Protein AF-A0A2U3L518-F1 (afdb_monomer)

Nearest PDB structures (foldseek):
  6bhx-assembly1_D  TM=8.976E-01  e=4.683E-03  Bacillus subtilis subsp. subtilis str. 168
  7d8j-assembly1_A-2  TM=8.852E-01  e=3.419E-03  Staphylococcus aureus subsp. aureus ED98
  6bhx-assembly1_C  TM=8.987E-01  e=5.657E-03  Bacillus subtilis subsp. subtilis str. 168
  7f5y-assembly1_B-2  TM=7.113E-01  e=2.259E-02  Mycobacterium tub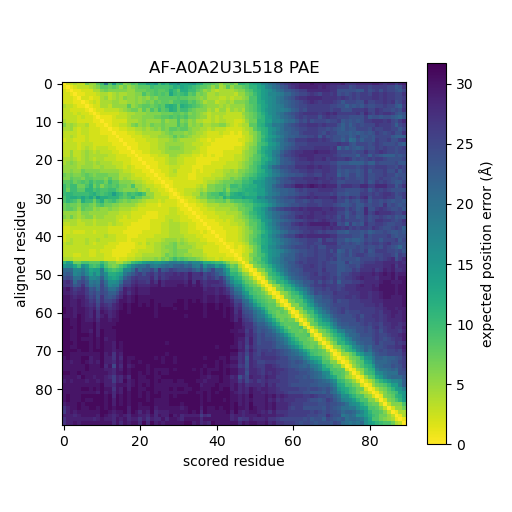erculosis H37Rv

InterPro domains:
  IPR000424 Primosome PriB/single-strand DNA-binding [PF00436] (2-47)
  IPR000424 Primosome PriB/single-strand DNA-binding [PS50935] (1-48)
  IPR000424 Primosome PriB/single-strand DNA-binding [cd04496] (2-47)
  IPR011344 Single-stranded DNA-binding protein [TIGR00621] (1-64)
  IPR012340 Nucleic acid-binding, OB-fold [G3DSA:2.40.50.140] (1-53)
  IPR012340 Nucleic acid-binding, OB-fold [SSF50249] (1-90)

Organism: NCBI:txid2043169

Secondary structure (DSSP, 8-state):
-HHHHHHH--TT--EEEEEEEEEEEEE-TTS-EEEEEEEEEEEEEE-------------------------------SS----S-S----

Sequence (90 aa):
MAEVCGNNLTKGRRVLVEGRLQIRDYQDKDGQKRRAAEVIAQNIEFLDTKQSVGSGSTTSSTTSSASPAKSGYYVSSFGTEVFPEEEIPF

Solvent-accessible surface area (backbone atoms only — not comparable to full-atom values): 6554 Å² total; per-residue (Å²): 110,71,66,61,45,66,76,67,63,52,95,88,65,53,62,50,76,43,64,46,82,45,77,47,77,46,67,49,98,86,68,47,82,42,77,47,82,43,69,54,71,76,46,76,46,78,61,67,69,78,73,73,79,74,76,81,82,82,77,88,84,87,81,89,85,90,80,94,76,91,77,74,86,70,87,77,72,88,64,82,84,78,73,94,75,78,81,80,84,132

Structure (mmCIF, N/CA/C/O backbone):
data_AF-A0A2U3L518-F1
#
_entry.id   AF-A0A2U3L518-F1
#
loop_
_atom_site.group_PDB
_atom_site.id
_atom_site.type_symbol
_atom_site.label_atom_id
_atom_site.label_alt_id
_atom_site.label_comp_id
_atom_site.label_asym_id
_atom_site.label_entity_id
_atom_site.label_seq_id
_atom_site.pdbx_PDB_ins_code
_atom_site.Cartn_x
_atom_site.Cartn_y
_atom_site.Cartn_z
_atom_site.occupancy
_atom_site.B_iso_or_equiv
_atom_site.auth_seq_id
_atom_site.auth_comp_id
_atom_site.auth_asym_id
_atom_site.auth_atom_id
_atom_site.pdbx_PDB_model_num
ATOM 1 N N . MET A 1 1 ? 12.079 1.709 2.109 1.00 74.50 1 MET A N 1
ATOM 2 C CA . MET A 1 1 ? 11.027 1.656 1.066 1.00 74.50 1 MET A CA 1
ATOM 3 C C . MET A 1 1 ? 10.345 2.997 0.815 1.00 74.50 1 MET A C 1
ATOM 5 O O . MET A 1 1 ? 10.134 3.314 -0.345 1.00 74.50 1 MET A O 1
ATOM 9 N N . ALA A 1 2 ? 10.058 3.817 1.836 1.00 82.56 2 ALA A N 1
ATOM 10 C CA . ALA A 1 2 ? 9.386 5.112 1.640 1.00 82.56 2 ALA A CA 1
ATOM 11 C C . ALA A 1 2 ? 10.087 6.053 0.630 1.00 82.56 2 ALA A C 1
ATOM 13 O O . ALA A 1 2 ? 9.425 6.618 -0.235 1.00 82.56 2 ALA A O 1
ATOM 14 N N . GLU A 1 3 ? 11.416 6.167 0.680 1.00 86.38 3 GLU A N 1
ATOM 15 C CA . GLU A 1 3 ? 12.191 7.025 -0.237 1.00 86.38 3 GLU A CA 1
ATOM 16 C C . GLU A 1 3 ? 12.163 6.532 -1.691 1.00 86.38 3 GLU A C 1
ATOM 18 O O . GLU A 1 3 ? 11.987 7.318 -2.619 1.00 86.38 3 GLU A O 1
ATOM 23 N N . VAL A 1 4 ? 12.272 5.215 -1.900 1.00 83.81 4 VAL A N 1
ATOM 24 C CA . VAL A 1 4 ? 12.202 4.596 -3.236 1.00 83.81 4 VAL A CA 1
ATOM 25 C C . VAL A 1 4 ? 10.841 4.871 -3.872 1.00 83.81 4 VAL A C 1
ATOM 27 O O . VAL A 1 4 ? 10.777 5.229 -5.047 1.00 83.81 4 VAL A O 1
ATOM 30 N N . CYS A 1 5 ? 9.769 4.773 -3.084 1.00 83.31 5 CYS A N 1
ATOM 31 C CA . CYS A 1 5 ? 8.421 5.128 -3.508 1.00 83.31 5 CYS A CA 1
ATOM 32 C C . CYS A 1 5 ? 8.303 6.611 -3.862 1.00 83.31 5 CYS A C 1
ATOM 34 O O . CYS A 1 5 ? 7.786 6.928 -4.925 1.00 83.31 5 CYS A O 1
ATOM 36 N N . GLY A 1 6 ? 8.806 7.512 -3.013 1.00 87.12 6 GLY A N 1
ATOM 37 C CA . GLY A 1 6 ? 8.736 8.956 -3.257 1.00 87.12 6 GLY A CA 1
ATOM 38 C C . GLY A 1 6 ? 9.460 9.394 -4.533 1.00 87.12 6 GLY A C 1
ATOM 39 O O . GLY A 1 6 ? 8.960 10.247 -5.258 1.00 87.12 6 GLY A O 1
ATOM 40 N N . ASN A 1 7 ? 10.595 8.765 -4.841 1.00 87.38 7 ASN A N 1
ATOM 41 C CA . ASN A 1 7 ? 11.405 9.124 -6.007 1.00 87.38 7 ASN A CA 1
ATOM 42 C C . ASN A 1 7 ? 10.913 8.496 -7.319 1.00 87.38 7 ASN A C 1
ATOM 44 O O . ASN A 1 7 ? 11.223 9.010 -8.391 1.00 87.38 7 ASN A O 1
ATOM 48 N N . ASN A 1 8 ? 10.185 7.375 -7.260 1.00 82.75 8 ASN A N 1
ATOM 49 C CA . ASN A 1 8 ? 9.836 6.597 -8.453 1.00 82.75 8 ASN A CA 1
ATOM 50 C C . ASN A 1 8 ? 8.328 6.507 -8.717 1.00 82.75 8 ASN A C 1
ATOM 52 O O . ASN A 1 8 ? 7.936 6.281 -9.858 1.00 82.75 8 ASN A O 1
ATOM 56 N N . LEU A 1 9 ? 7.451 6.674 -7.730 1.00 88.56 9 LEU A N 1
ATOM 57 C CA . LEU A 1 9 ? 6.012 6.592 -7.974 1.00 88.56 9 LEU A CA 1
ATOM 58 C C . LEU A 1 9 ? 5.465 7.910 -8.515 1.00 88.56 9 LEU A C 1
ATOM 60 O O . LEU A 1 9 ? 5.601 8.970 -7.912 1.00 88.56 9 LEU A O 1
ATOM 64 N N . THR A 1 10 ? 4.759 7.810 -9.634 1.00 90.12 10 THR A N 1
ATOM 65 C CA . THR A 1 10 ? 3.910 8.869 -10.176 1.00 90.12 10 THR A CA 1
ATOM 66 C C .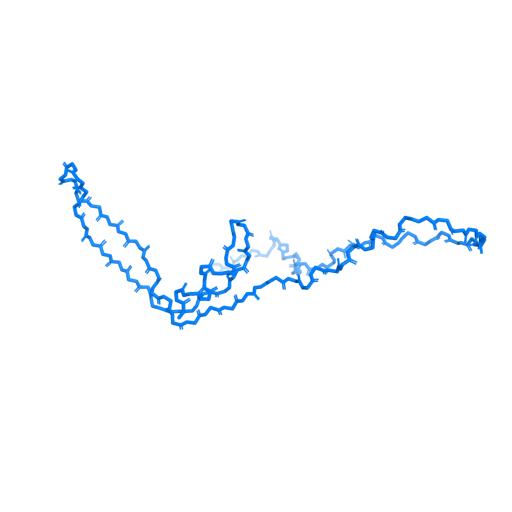 THR A 1 10 ? 2.492 8.334 -10.343 1.00 90.12 10 THR A C 1
ATOM 68 O O . THR A 1 10 ? 2.262 7.122 -10.406 1.00 90.12 10 THR A O 1
ATOM 71 N N . LYS A 1 11 ? 1.500 9.231 -10.388 1.00 91.69 11 LYS A N 1
ATOM 72 C CA . LYS A 1 11 ? 0.102 8.830 -10.584 1.00 91.69 11 LYS A CA 1
ATOM 73 C C . LYS A 1 11 ? -0.035 8.048 -11.895 1.00 91.69 11 LYS A C 1
ATOM 75 O O . LYS A 1 11 ? 0.356 8.537 -12.948 1.00 91.69 11 LYS A O 1
ATOM 80 N N . GLY A 1 12 ? -0.630 6.859 -11.821 1.00 90.50 12 GLY A N 1
ATOM 81 C CA . GLY A 1 12 ? -0.847 5.982 -12.978 1.00 90.50 12 GLY A CA 1
ATOM 82 C C . GLY A 1 12 ? 0.296 5.005 -13.271 1.00 90.50 12 GLY A C 1
ATOM 83 O O . GLY A 1 12 ? 0.123 4.132 -14.121 1.00 90.50 12 GLY A O 1
ATOM 84 N N . ARG A 1 13 ? 1.428 5.094 -12.559 1.00 89.69 13 ARG A N 1
ATOM 85 C CA . ARG A 1 13 ? 2.510 4.106 -12.646 1.00 89.69 13 ARG A CA 1
ATOM 86 C C . ARG A 1 13 ? 2.057 2.771 -12.048 1.00 89.69 13 ARG A C 1
ATOM 88 O O . ARG A 1 13 ? 1.427 2.748 -10.990 1.00 89.69 13 ARG A O 1
ATOM 95 N N . ARG A 1 14 ? 2.362 1.662 -12.727 1.00 92.19 14 ARG A N 1
ATOM 96 C CA . ARG A 1 14 ? 1.963 0.315 -12.292 1.00 92.19 14 ARG A CA 1
ATOM 97 C C . ARG A 1 14 ? 3.038 -0.298 -11.402 1.00 92.19 14 ARG A C 1
ATOM 99 O O . ARG A 1 14 ? 4.212 -0.296 -11.762 1.00 92.19 14 ARG A O 1
ATOM 106 N N . VAL A 1 15 ? 2.623 -0.854 -10.268 1.00 93.69 15 VAL A N 1
ATOM 107 C CA . VAL A 1 15 ? 3.504 -1.536 -9.313 1.00 93.69 15 VAL A CA 1
ATOM 108 C C . VAL A 1 15 ? 2.825 -2.763 -8.718 1.00 93.69 15 VAL A C 1
ATOM 110 O O . VAL A 1 15 ? 1.604 -2.782 -8.561 1.00 93.69 15 VAL A O 1
ATOM 113 N N . LEU A 1 16 ? 3.626 -3.764 -8.371 1.00 94.25 16 LEU A N 1
ATOM 114 C CA . LEU A 1 16 ? 3.253 -4.864 -7.495 1.00 94.25 16 LEU A CA 1
ATOM 115 C C . LEU A 1 16 ? 3.651 -4.487 -6.069 1.00 94.25 16 LEU A C 1
ATOM 117 O O . LEU A 1 16 ? 4.755 -4.001 -5.831 1.00 94.25 16 LEU A O 1
ATOM 121 N N . VAL A 1 17 ? 2.739 -4.701 -5.124 1.00 94.50 17 VAL A N 1
ATOM 122 C CA . VAL A 1 17 ? 2.962 -4.429 -3.702 1.00 94.50 17 VAL A CA 1
ATOM 123 C C . VAL A 1 17 ? 2.720 -5.717 -2.931 1.00 94.50 17 VAL A C 1
ATOM 125 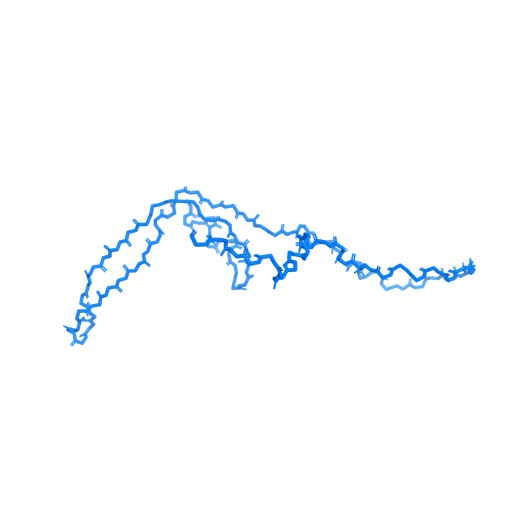O O . VAL A 1 17 ? 1.618 -6.261 -2.964 1.00 94.50 17 VAL A O 1
ATOM 128 N N . GLU A 1 18 ? 3.743 -6.180 -2.224 1.00 96.25 18 GLU A N 1
ATOM 129 C CA . GLU A 1 18 ? 3.680 -7.335 -1.335 1.00 96.25 18 GLU A CA 1
ATOM 130 C C . GLU A 1 18 ? 3.763 -6.858 0.117 1.00 96.25 18 GLU A C 1
ATOM 132 O O . GLU A 1 18 ? 4.563 -5.983 0.469 1.00 96.25 18 GLU A O 1
ATOM 137 N N . GLY A 1 19 ? 2.926 -7.423 0.980 1.00 96.00 19 GLY A N 1
ATOM 138 C CA . GLY A 1 19 ? 2.931 -7.089 2.393 1.00 96.00 19 GLY A CA 1
ATOM 139 C C . GLY A 1 19 ? 1.728 -7.644 3.136 1.00 96.00 19 GLY A C 1
ATOM 140 O O . GLY A 1 19 ? 1.122 -8.637 2.734 1.00 96.00 19 GLY A O 1
ATOM 141 N N . ARG A 1 20 ? 1.363 -6.979 4.233 1.00 96.94 20 ARG A N 1
ATOM 142 C CA . ARG A 1 20 ? 0.287 -7.423 5.125 1.00 96.94 20 ARG A CA 1
ATOM 143 C C . ARG A 1 20 ? -0.938 -6.524 5.016 1.00 96.94 20 ARG A C 1
ATOM 145 O O . ARG A 1 20 ? -0.830 -5.313 5.189 1.00 96.94 20 ARG A O 1
ATOM 152 N N . LEU A 1 21 ? -2.111 -7.131 4.837 1.00 96.75 21 LEU A N 1
ATOM 153 C CA . LEU A 1 21 ? -3.391 -6.437 4.975 1.00 96.75 21 LEU A CA 1
ATOM 154 C C . LEU A 1 21 ? -3.693 -6.158 6.453 1.00 96.75 21 LEU A C 1
ATOM 156 O O . LEU A 1 21 ? -3.642 -7.056 7.298 1.00 96.75 21 LEU A O 1
ATOM 160 N N . GLN A 1 22 ? -4.061 -4.920 6.751 1.00 97.25 22 GLN A N 1
ATOM 161 C CA . GLN A 1 22 ? -4.507 -4.474 8.058 1.00 97.25 22 GLN A CA 1
ATOM 162 C C . GLN A 1 22 ? -5.816 -3.703 7.913 1.00 97.25 22 GLN A C 1
ATOM 164 O O . GLN A 1 22 ? -5.934 -2.788 7.102 1.00 97.25 22 GLN A O 1
ATOM 169 N N . ILE A 1 23 ? -6.800 -4.063 8.736 1.00 97.25 23 ILE A N 1
ATOM 170 C CA . ILE A 1 23 ? -8.040 -3.305 8.868 1.00 97.25 23 ILE A CA 1
ATOM 171 C C . ILE A 1 23 ? -7.992 -2.570 10.201 1.00 97.25 23 ILE A C 1
ATOM 173 O O . ILE A 1 23 ? -7.813 -3.206 11.240 1.00 97.25 23 ILE A O 1
ATOM 177 N N . ARG A 1 24 ? -8.141 -1.246 10.180 1.00 96.25 24 ARG A N 1
ATOM 178 C CA . ARG A 1 24 ? -8.163 -0.426 11.396 1.00 96.25 24 ARG A CA 1
ATOM 179 C C . ARG A 1 24 ? -9.394 0.459 11.444 1.00 96.25 24 ARG A C 1
ATOM 181 O O . ARG A 1 24 ? -9.808 1.012 10.426 1.00 96.25 24 ARG A O 1
ATOM 188 N N . ASP A 1 25 ? -9.928 0.616 12.645 1.00 96.06 25 ASP A N 1
ATOM 189 C CA . ASP A 1 25 ? -10.987 1.573 12.929 1.00 96.06 25 ASP A CA 1
ATOM 190 C C . ASP A 1 25 ? -10.363 2.844 13.523 1.00 96.06 25 ASP A C 1
ATOM 192 O O . ASP A 1 25 ? -9.496 2.774 14.395 1.00 96.06 25 ASP A O 1
ATOM 196 N N . TYR A 1 26 ? -10.772 4.012 13.037 1.00 93.44 26 TYR A N 1
ATOM 197 C CA . TYR A 1 26 ? -10.323 5.314 13.530 1.00 93.44 26 TYR A CA 1
ATOM 198 C C . TYR A 1 26 ? -11.492 6.302 13.569 1.00 93.44 26 TYR A C 1
ATOM 200 O O . TYR A 1 26 ? -12.504 6.097 12.902 1.00 93.44 26 TYR A O 1
ATOM 208 N N . GLN A 1 27 ? -11.377 7.365 14.366 1.00 95.06 27 GLN A N 1
ATOM 209 C CA . GLN A 1 27 ? -12.324 8.483 14.320 1.00 95.06 27 GLN A CA 1
ATOM 210 C C . GLN A 1 27 ? -11.799 9.561 13.377 1.00 95.06 27 GLN A C 1
ATOM 212 O O . GLN A 1 27 ? -10.621 9.923 13.442 1.00 95.06 27 GLN A O 1
ATOM 217 N N . ASP A 1 28 ? -12.661 10.051 12.488 1.00 92.75 28 ASP A N 1
ATOM 218 C CA . ASP A 1 28 ? -12.370 11.259 11.724 1.00 92.75 28 ASP A CA 1
ATOM 219 C C . ASP A 1 28 ? -12.498 12.515 12.606 1.00 92.75 28 ASP A C 1
ATOM 221 O O . ASP A 1 28 ? -12.843 12.447 13.788 1.00 92.75 28 ASP A O 1
ATOM 225 N N . LYS A 1 29 ? -12.151 13.680 12.048 1.00 92.44 29 LYS A N 1
ATOM 226 C CA . LYS A 1 29 ? -12.157 14.953 12.789 1.00 92.44 29 LYS A CA 1
ATOM 227 C C . LYS A 1 29 ? -13.557 15.365 13.259 1.00 92.44 29 LYS A C 1
ATOM 229 O O . LYS A 1 29 ? -13.660 16.153 14.192 1.00 92.44 29 LYS A O 1
ATOM 234 N N . ASP A 1 30 ? -14.594 14.800 12.648 1.00 93.25 30 ASP A N 1
ATOM 235 C CA . ASP A 1 30 ? -15.998 15.055 12.958 1.00 93.25 30 ASP A CA 1
ATOM 236 C C . ASP A 1 30 ? -16.548 14.044 13.989 1.00 93.25 30 ASP A C 1
ATOM 238 O O . ASP A 1 30 ? -17.736 14.055 14.308 1.00 93.25 30 ASP A O 1
ATOM 242 N N . GLY A 1 31 ? -15.687 13.165 14.526 1.00 92.25 31 GLY A N 1
ATOM 243 C CA . GLY A 1 31 ? -16.021 12.168 15.547 1.00 92.25 31 GLY A CA 1
ATOM 244 C C . GLY A 1 31 ? -16.672 10.894 15.001 1.00 92.25 31 GLY A C 1
ATOM 245 O O . GLY A 1 31 ? -17.059 10.017 15.776 1.00 92.25 31 GLY A O 1
ATOM 246 N N . GLN A 1 32 ? -16.787 10.744 13.679 1.00 94.75 32 GLN A N 1
ATOM 247 C CA . GLN A 1 32 ? -17.399 9.563 13.082 1.00 94.75 32 GLN A CA 1
ATOM 248 C C . GLN A 1 32 ? -16.404 8.404 13.032 1.00 94.75 32 GLN A C 1
ATOM 250 O O . GLN A 1 32 ? -15.244 8.559 12.643 1.00 94.75 32 GLN A O 1
ATOM 255 N N . LYS A 1 33 ? -16.868 7.201 13.393 1.00 94.12 33 LYS A N 1
ATOM 256 C CA . LYS A 1 33 ? -16.068 5.974 13.277 1.00 94.12 33 LYS A CA 1
ATOM 257 C C . LYS A 1 33 ? -15.947 5.566 11.810 1.00 94.12 33 LYS A C 1
ATOM 259 O O . LYS A 1 33 ? -16.945 5.355 11.123 1.00 94.12 33 LYS A O 1
ATOM 264 N N . ARG A 1 34 ? -14.713 5.415 11.344 1.00 95.69 34 ARG A N 1
ATOM 265 C CA . ARG A 1 34 ? -14.348 4.988 9.993 1.00 95.69 34 ARG A CA 1
ATOM 266 C C . ARG A 1 34 ? -13.504 3.729 10.064 1.00 95.69 34 ARG A C 1
ATOM 268 O O . ARG A 1 34 ? -12.718 3.557 10.991 1.00 95.69 34 ARG A O 1
ATOM 275 N N . ARG A 1 35 ? -13.638 2.887 9.043 1.00 95.81 35 ARG A N 1
ATOM 276 C CA . ARG A 1 35 ? -12.844 1.674 8.860 1.00 95.81 35 ARG A CA 1
ATOM 277 C C . ARG A 1 35 ? -11.974 1.834 7.623 1.00 95.81 35 ARG A C 1
ATOM 279 O O . ARG A 1 35 ? -12.497 2.132 6.553 1.00 95.81 35 ARG A O 1
ATOM 286 N N . ALA A 1 36 ? -10.669 1.645 7.770 1.00 96.75 36 ALA A N 1
ATOM 287 C CA . ALA A 1 36 ? -9.715 1.666 6.666 1.00 96.75 36 ALA A CA 1
ATOM 288 C C . ALA A 1 36 ? -9.119 0.277 6.452 1.00 96.75 36 ALA A C 1
ATOM 290 O O . ALA A 1 36 ? -8.712 -0.383 7.410 1.00 96.75 36 ALA A O 1
ATOM 291 N N . ALA A 1 37 ? -9.061 -0.134 5.186 1.00 96.38 37 ALA A N 1
ATOM 292 C CA . ALA A 1 37 ? -8.275 -1.269 4.735 1.00 96.38 37 ALA A CA 1
ATOM 293 C C . ALA A 1 37 ? -6.955 -0.753 4.165 1.00 96.38 37 ALA A C 1
ATOM 295 O O . ALA A 1 37 ? -6.950 0.044 3.228 1.00 96.38 37 ALA A O 1
ATOM 296 N N . GLU A 1 38 ? -5.842 -1.189 4.737 1.00 95.56 38 GLU A N 1
ATOM 297 C CA . GLU A 1 38 ? -4.505 -0.723 4.387 1.00 95.56 38 GLU A CA 1
ATOM 298 C C . GLU A 1 38 ? -3.589 -1.922 4.147 1.00 95.56 38 GLU A C 1
ATOM 300 O O . GLU A 1 38 ? -3.692 -2.940 4.829 1.00 95.56 38 GLU A O 1
ATOM 305 N N . VAL A 1 39 ? -2.672 -1.803 3.189 1.00 95.31 39 VAL A N 1
ATOM 306 C CA . VAL A 1 39 ? -1.608 -2.790 2.978 1.00 95.31 39 VAL A CA 1
ATOM 307 C C . VAL A 1 39 ? -0.304 -2.187 3.478 1.00 95.31 39 VAL A C 1
ATOM 309 O O . VAL A 1 39 ? 0.179 -1.194 2.933 1.00 95.31 39 VAL A O 1
ATOM 312 N N . ILE A 1 40 ? 0.275 -2.786 4.515 1.00 94.94 40 ILE A N 1
ATOM 313 C CA . ILE A 1 40 ? 1.610 -2.431 4.992 1.00 94.94 40 ILE A CA 1
ATOM 314 C C . ILE A 1 40 ? 2.620 -3.115 4.076 1.00 94.94 40 ILE A C 1
ATOM 316 O O . ILE A 1 40 ? 2.835 -4.324 4.178 1.00 94.94 40 ILE A O 1
ATOM 320 N N . ALA A 1 41 ? 3.209 -2.335 3.172 1.00 95.19 41 ALA A N 1
ATOM 321 C CA . ALA A 1 41 ? 4.143 -2.827 2.169 1.00 95.19 41 ALA A CA 1
ATOM 322 C C . ALA A 1 41 ? 5.473 -3.272 2.796 1.00 95.19 41 ALA A C 1
ATOM 324 O O . ALA A 1 41 ? 6.123 -2.513 3.518 1.00 95.19 41 ALA A O 1
ATOM 325 N N . GLN A 1 42 ? 5.884 -4.494 2.471 1.00 94.38 42 GLN A N 1
ATOM 326 C CA . GLN A 1 42 ? 7.195 -5.054 2.798 1.00 94.38 42 GLN A CA 1
ATOM 327 C C . GLN A 1 42 ? 8.116 -5.014 1.576 1.00 94.38 42 GLN A C 1
ATOM 329 O O . GLN A 1 42 ? 9.292 -4.677 1.712 1.00 94.38 42 GLN A O 1
ATOM 334 N N . ASN A 1 43 ? 7.565 -5.282 0.388 1.00 92.25 43 ASN A N 1
ATOM 335 C CA . ASN A 1 43 ? 8.282 -5.227 -0.879 1.00 92.25 43 ASN A CA 1
ATOM 336 C C . ASN A 1 43 ? 7.433 -4.570 -1.980 1.00 92.25 43 ASN A C 1
ATOM 338 O O . ASN A 1 43 ? 6.203 -4.651 -1.967 1.00 92.25 43 ASN A O 1
ATOM 342 N N . ILE A 1 44 ? 8.097 -3.885 -2.913 1.00 92.38 44 ILE A N 1
ATOM 343 C CA . ILE A 1 44 ? 7.462 -3.193 -4.039 1.00 92.38 44 ILE A CA 1
ATOM 344 C C . ILE A 1 44 ? 8.290 -3.437 -5.297 1.00 92.38 44 ILE A C 1
ATOM 346 O O . ILE A 1 44 ? 9.495 -3.195 -5.306 1.00 92.38 44 ILE A O 1
ATOM 350 N N . GLU A 1 45 ? 7.621 -3.849 -6.368 1.00 91.56 45 GLU A N 1
ATOM 351 C CA . GLU A 1 45 ? 8.217 -4.056 -7.685 1.00 91.56 45 GLU A CA 1
ATOM 352 C C . GLU A 1 45 ? 7.528 -3.163 -8.722 1.00 91.56 45 GLU A C 1
ATOM 354 O O . GLU A 1 45 ? 6.303 -3.045 -8.759 1.00 91.56 45 GLU A O 1
ATOM 359 N N . PHE A 1 46 ? 8.314 -2.507 -9.573 1.00 92.25 46 PHE A N 1
ATOM 360 C CA . PHE A 1 46 ? 7.784 -1.640 -10.621 1.00 92.25 46 PHE A CA 1
ATOM 361 C C . PHE A 1 46 ? 7.460 -2.462 -11.867 1.00 92.25 46 PHE A C 1
ATOM 363 O O . PHE A 1 46 ? 8.330 -3.131 -12.412 1.00 92.25 46 PHE A O 1
ATOM 370 N N . LEU A 1 47 ? 6.214 -2.378 -12.337 1.00 90.25 47 LEU A N 1
ATOM 371 C CA . LEU A 1 47 ? 5.707 -3.178 -13.459 1.00 90.25 47 LEU A CA 1
ATOM 372 C C . LEU A 1 47 ? 5.755 -2.425 -14.792 1.00 90.25 47 LEU A C 1
ATOM 374 O O . LEU A 1 47 ? 5.026 -2.763 -15.729 1.00 90.25 47 LEU A O 1
ATOM 378 N N . ASP A 1 48 ? 6.560 -1.367 -14.889 1.00 81.19 48 ASP A N 1
ATOM 379 C CA . ASP A 1 48 ? 6.669 -0.647 -16.147 1.00 81.19 48 ASP A CA 1
ATOM 380 C C . ASP A 1 48 ? 7.324 -1.547 -17.181 1.00 81.19 48 ASP A C 1
ATOM 382 O O . ASP A 1 48 ? 8.448 -2.026 -17.027 1.00 81.19 48 ASP A O 1
ATOM 386 N N . THR A 1 49 ? 6.627 -1.734 -18.293 1.00 66.00 49 THR A N 1
ATOM 387 C CA . THR A 1 49 ? 7.289 -2.174 -19.509 1.00 66.00 49 THR A CA 1
ATOM 388 C C . THR A 1 49 ? 8.338 -1.118 -19.814 1.00 66.00 49 THR A C 1
ATOM 390 O O . THR A 1 49 ? 7.993 0.065 -19.839 1.00 66.00 49 THR A O 1
ATOM 393 N N . LYS A 1 50 ? 9.600 -1.519 -20.026 1.00 61.38 50 LYS A N 1
ATOM 394 C CA . LYS A 1 50 ? 10.633 -0.645 -20.596 1.00 61.38 50 LYS A CA 1
ATOM 395 C C . LYS A 1 50 ? 9.959 0.095 -21.741 1.00 61.38 50 LYS A C 1
ATOM 397 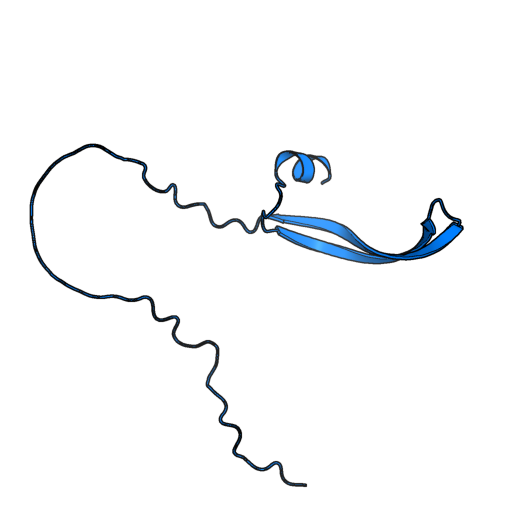O O . LYS A 1 50 ? 9.623 -0.544 -22.737 1.00 61.38 50 LYS A O 1
ATOM 402 N N . GLN A 1 51 ? 9.649 1.380 -21.550 1.00 56.59 51 GLN A N 1
ATOM 403 C CA . GLN A 1 51 ? 9.042 2.190 -22.589 1.00 56.59 51 GLN A CA 1
ATOM 404 C C . GLN A 1 51 ? 10.015 2.032 -23.745 1.00 56.59 51 GLN A C 1
ATOM 406 O O . GLN A 1 51 ? 11.171 2.447 -23.628 1.00 56.59 51 GLN A O 1
ATOM 411 N N . SER A 1 52 ? 9.612 1.294 -24.787 1.00 50.16 52 SER A N 1
ATOM 412 C CA . SER A 1 52 ? 10.358 1.282 -26.031 1.00 50.16 52 SER A CA 1
ATOM 413 C C . SER A 1 52 ? 10.468 2.749 -26.349 1.00 50.16 52 SER A C 1
ATOM 415 O O . SER A 1 52 ? 9.438 3.396 -26.542 1.00 50.16 52 SER A O 1
ATOM 417 N N . VAL A 1 53 ? 11.682 3.279 -26.222 1.00 51.38 53 VAL A N 1
ATOM 418 C CA . VAL A 1 53 ? 12.002 4.667 -26.484 1.00 51.38 53 VAL A CA 1
ATOM 419 C C . VAL A 1 53 ? 11.535 4.864 -27.910 1.00 51.38 53 VAL A C 1
ATOM 421 O O . VAL A 1 53 ? 12.154 4.379 -28.855 1.00 51.38 53 VAL A O 1
ATOM 424 N N . GLY A 1 54 ? 10.327 5.406 -28.032 1.00 47.88 54 GLY A N 1
ATOM 425 C CA . GLY A 1 54 ? 9.638 5.606 -29.282 1.00 47.88 54 GLY A CA 1
ATOM 426 C C . GLY A 1 54 ? 10.392 6.715 -29.957 1.00 47.88 54 GLY A C 1
ATOM 427 O O . GLY A 1 54 ? 10.128 7.881 -29.695 1.00 47.88 54 GLY A O 1
ATOM 428 N N . SER A 1 55 ? 11.407 6.298 -30.708 1.00 52.44 55 SER A N 1
ATOM 429 C CA . SER A 1 55 ? 11.983 6.944 -31.868 1.00 52.44 55 SER A CA 1
ATOM 430 C C . SER A 1 55 ? 11.274 8.252 -32.219 1.00 52.44 55 SER A C 1
ATOM 432 O O . SER A 1 55 ? 10.301 8.278 -32.965 1.00 52.44 55 SER A O 1
ATOM 434 N N . GLY A 1 56 ? 11.794 9.347 -31.671 1.00 47.41 56 GLY A N 1
ATOM 435 C CA . GLY A 1 56 ? 11.647 10.683 -32.231 1.00 47.41 56 GLY A CA 1
ATOM 436 C C . GLY A 1 56 ? 12.809 10.975 -33.176 1.00 47.41 56 GLY A C 1
ATOM 437 O O . GLY A 1 56 ? 13.394 12.049 -33.110 1.00 47.41 56 GLY A O 1
ATOM 438 N N . SER A 1 57 ? 13.206 9.998 -34.002 1.00 47.94 57 SER A N 1
ATOM 439 C CA . SER A 1 57 ? 14.072 10.236 -35.155 1.00 47.94 57 SER A CA 1
ATOM 440 C C . SER A 1 57 ? 13.206 10.808 -36.274 1.00 47.94 57 SER A C 1
ATOM 442 O O . SER A 1 57 ? 12.724 10.099 -37.155 1.00 47.94 57 SER A O 1
ATOM 444 N N . THR A 1 58 ? 12.971 12.115 -36.213 1.00 47.22 58 THR A N 1
ATOM 445 C CA . THR A 1 58 ? 12.489 12.873 -37.365 1.00 47.22 58 THR A CA 1
ATOM 446 C C . THR A 1 58 ? 13.699 13.553 -37.977 1.00 47.22 58 THR A C 1
ATOM 448 O O . THR A 1 58 ? 14.188 14.529 -37.414 1.00 47.22 58 THR A O 1
ATOM 451 N N . THR A 1 59 ? 14.192 13.030 -39.103 1.00 38.88 59 THR A N 1
ATOM 452 C CA . THR A 1 59 ? 14.447 13.793 -40.343 1.00 38.88 59 THR A CA 1
ATOM 453 C C . THR A 1 59 ? 15.177 12.914 -41.368 1.00 38.88 59 THR A C 1
ATOM 455 O O . THR A 1 59 ? 16.344 12.579 -41.209 1.00 38.88 59 THR A O 1
ATOM 458 N N . SER A 1 60 ? 14.426 12.579 -42.426 1.00 46.06 60 SER A N 1
ATOM 459 C CA . SER A 1 60 ? 14.841 12.293 -43.809 1.00 46.06 60 SER A CA 1
ATOM 460 C C . SER A 1 60 ? 15.950 11.265 -44.074 1.00 46.06 60 SER A C 1
ATOM 462 O O . SER A 1 60 ? 17.123 11.525 -43.834 1.00 46.06 60 SER A O 1
ATOM 464 N N . SER A 1 61 ? 15.628 10.207 -44.823 1.00 41.06 61 SER A N 1
ATOM 465 C CA . SER A 1 61 ? 15.876 10.191 -46.279 1.00 41.06 61 SER A CA 1
ATOM 466 C C . SER A 1 61 ? 15.701 8.787 -46.891 1.00 41.06 61 SER A C 1
ATOM 468 O O . SER A 1 61 ? 16.414 7.848 -46.578 1.00 41.06 61 SER A O 1
ATOM 470 N N . THR A 1 62 ? 14.731 8.725 -47.806 1.00 41.94 62 THR A N 1
ATOM 471 C CA . THR A 1 62 ? 14.746 8.034 -49.108 1.00 41.94 62 THR A CA 1
ATOM 472 C C . THR A 1 62 ? 14.791 6.497 -49.243 1.00 41.94 62 THR A C 1
ATOM 474 O O . THR A 1 62 ? 15.612 5.783 -48.688 1.00 41.94 62 THR A O 1
ATOM 477 N N . THR A 1 63 ? 13.932 6.074 -50.181 1.00 40.06 63 THR A N 1
ATOM 478 C CA . THR A 1 63 ? 13.981 4.910 -51.086 1.00 40.06 63 THR A CA 1
ATOM 479 C C . THR A 1 63 ? 13.538 3.520 -50.607 1.00 40.06 63 THR A C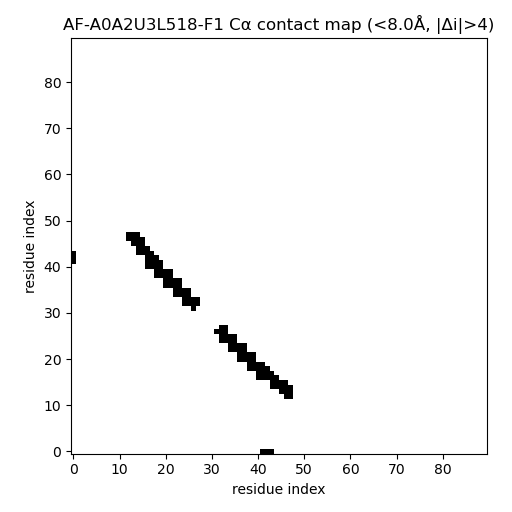 1
ATOM 481 O O . THR A 1 63 ? 14.290 2.766 -50.010 1.00 40.06 63 THR A O 1
ATOM 484 N N . SER A 1 64 ? 12.340 3.164 -51.093 1.00 52.78 64 SER A N 1
ATOM 485 C CA . SER A 1 64 ? 12.080 1.999 -51.959 1.00 52.78 64 SER A CA 1
ATOM 486 C C . SER A 1 64 ? 12.064 0.601 -51.339 1.00 52.78 64 SER A C 1
ATOM 488 O O . SER A 1 64 ? 13.100 -0.025 -51.159 1.00 52.78 64 SER A O 1
ATOM 490 N N . SER A 1 65 ? 10.867 0.023 -51.220 1.00 47.38 65 SER A N 1
ATOM 491 C CA . SER A 1 65 ? 10.413 -1.139 -52.018 1.00 47.38 65 SER A CA 1
ATOM 492 C C . SER A 1 65 ? 9.250 -1.869 -51.333 1.00 47.38 65 SER A C 1
ATOM 494 O O . SER A 1 65 ? 9.093 -1.867 -50.118 1.00 47.38 65 SER A O 1
ATOM 496 N N . ALA A 1 66 ? 8.365 -2.402 -52.166 1.00 49.28 66 ALA A N 1
ATOM 497 C CA . ALA A 1 66 ? 7.021 -2.851 -51.845 1.00 49.28 66 ALA A CA 1
ATOM 498 C C . ALA A 1 66 ? 6.944 -4.219 -51.141 1.00 49.28 66 ALA A C 1
ATOM 500 O O . ALA A 1 66 ? 7.667 -5.141 -51.509 1.00 49.28 66 ALA A O 1
ATOM 501 N N . SER A 1 67 ? 5.963 -4.378 -50.239 1.00 50.28 67 SER A N 1
ATOM 502 C CA . SER A 1 67 ? 5.022 -5.521 -50.179 1.00 50.28 67 SER A CA 1
ATOM 503 C C . SER A 1 67 ? 3.980 -5.320 -49.060 1.00 50.28 67 SER A C 1
ATOM 505 O O . SER A 1 67 ? 4.358 -4.929 -47.955 1.00 50.28 67 SER A O 1
ATOM 507 N N . PRO A 1 68 ? 2.675 -5.574 -49.292 1.00 55.19 68 PRO A N 1
ATOM 508 C CA . PRO A 1 68 ? 1.646 -5.412 -48.273 1.00 55.19 68 PRO A CA 1
ATOM 509 C C . PRO A 1 68 ? 1.452 -6.728 -47.507 1.00 55.19 68 PRO A C 1
ATOM 511 O O . PRO A 1 68 ? 0.952 -7.703 -48.059 1.00 55.19 68 PRO A O 1
ATOM 514 N N . ALA A 1 69 ? 1.795 -6.760 -46.220 1.00 49.31 69 ALA A N 1
ATOM 515 C CA . ALA A 1 69 ? 1.422 -7.862 -45.334 1.00 49.31 69 ALA A CA 1
ATOM 516 C C . ALA A 1 69 ? 0.787 -7.299 -44.059 1.00 49.31 69 ALA A C 1
ATOM 518 O O . ALA A 1 69 ? 1.441 -6.850 -43.120 1.00 49.31 69 ALA A O 1
ATOM 519 N N . LYS A 1 70 ? -0.543 -7.286 -44.089 1.00 47.88 70 LYS A N 1
ATOM 520 C CA . LYS A 1 70 ? -1.465 -6.883 -43.032 1.00 47.88 70 LYS A CA 1
ATOM 521 C C . LYS A 1 70 ? -1.361 -7.873 -41.864 1.00 47.88 70 LYS A C 1
ATOM 523 O O . LYS A 1 70 ? -2.132 -8.821 -41.797 1.00 47.88 70 LYS A O 1
ATOM 528 N N . SER A 1 71 ? -0.415 -7.669 -40.951 1.00 42.16 71 SER A N 1
ATOM 529 C CA . SER A 1 71 ? -0.352 -8.421 -39.692 1.00 42.16 71 SER A CA 1
ATOM 530 C C . SER A 1 71 ? -1.005 -7.602 -38.585 1.00 42.16 71 SER A C 1
ATOM 532 O O . SER A 1 71 ? -0.342 -6.896 -37.827 1.00 42.16 71 SER A O 1
ATOM 534 N N . GLY A 1 72 ? -2.337 -7.657 -38.534 1.00 45.00 72 GLY A N 1
ATOM 535 C CA . GLY A 1 72 ? -3.078 -7.251 -37.347 1.00 45.00 72 GLY A CA 1
ATOM 536 C C . GLY A 1 72 ? -2.717 -8.191 -36.201 1.00 45.00 72 GLY A C 1
ATOM 537 O O . GLY A 1 72 ? -2.786 -9.408 -36.356 1.00 45.00 72 GLY A O 1
ATOM 538 N N . TYR A 1 73 ? -2.317 -7.629 -35.064 1.00 44.25 73 TYR A N 1
ATOM 539 C CA . TYR A 1 73 ? -2.186 -8.371 -33.816 1.00 44.25 73 TYR A CA 1
ATOM 540 C C . TYR A 1 73 ? -3.588 -8.767 -33.343 1.00 44.25 73 TYR A C 1
ATOM 542 O O . TYR A 1 73 ? -4.221 -8.063 -32.559 1.00 44.25 73 TYR A O 1
ATOM 550 N N . TYR A 1 74 ? -4.093 -9.885 -33.857 1.00 49.69 74 TYR A N 1
ATOM 551 C CA . TYR A 1 74 ? -5.167 -10.604 -33.194 1.00 49.69 74 TYR A CA 1
ATOM 552 C C . TYR A 1 74 ? -4.595 -11.145 -31.883 1.00 49.69 74 TYR A C 1
ATOM 554 O O . TYR A 1 74 ? -3.701 -11.992 -31.886 1.00 49.69 74 TYR A O 1
ATOM 562 N N . VAL A 1 75 ? -5.099 -10.641 -30.756 1.00 49.78 75 VAL A N 1
ATOM 563 C CA . VAL A 1 75 ? -4.993 -11.329 -29.465 1.00 49.78 75 VAL A CA 1
ATOM 564 C C . VAL A 1 75 ? -5.833 -12.595 -29.600 1.00 49.78 75 VAL A C 1
ATOM 566 O O . VAL A 1 7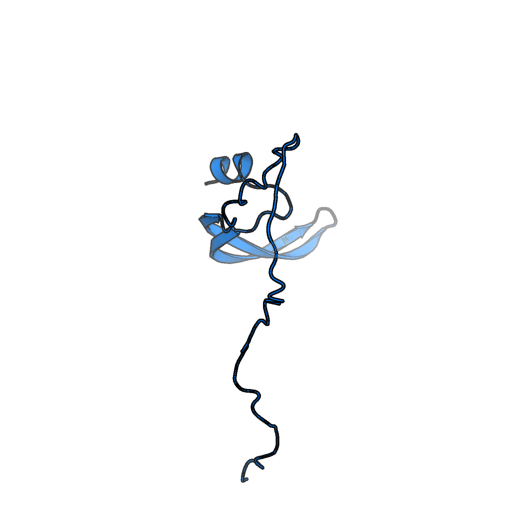5 ? -7.039 -12.588 -29.378 1.00 49.78 75 VAL A O 1
ATOM 569 N N . SER A 1 76 ? -5.207 -13.667 -30.074 1.00 53.28 76 SER A N 1
ATOM 570 C CA . SER A 1 76 ? -5.825 -14.982 -30.116 1.00 53.28 76 SER A CA 1
ATOM 571 C C . SER A 1 76 ? -5.709 -15.617 -28.737 1.00 53.28 76 SER A C 1
ATOM 573 O O . SER A 1 76 ? -4.608 -15.929 -28.289 1.00 53.28 76 SER A O 1
ATOM 575 N N . SER A 1 77 ? -6.874 -15.880 -28.145 1.00 53.06 77 SER A N 1
ATOM 576 C CA . SER A 1 77 ? -7.106 -16.855 -27.077 1.00 53.06 77 SER A CA 1
ATOM 577 C C . SER A 1 77 ? -6.869 -16.378 -25.638 1.00 53.06 77 SER A C 1
ATOM 579 O O . SER A 1 77 ? -5.914 -16.758 -24.965 1.00 53.06 77 SER A O 1
ATOM 581 N N . PHE A 1 78 ? -7.822 -15.589 -25.132 1.00 45.91 78 PHE A N 1
ATOM 582 C CA . PHE A 1 78 ? -8.187 -15.617 -23.713 1.00 45.91 78 PHE A CA 1
ATOM 583 C C . PHE A 1 78 ? -9.144 -16.797 -23.499 1.00 45.91 78 PHE A C 1
ATOM 585 O O . PHE A 1 78 ? -10.354 -16.622 -23.529 1.00 45.91 78 PHE A O 1
ATOM 592 N N . GLY A 1 79 ? -8.590 -17.995 -23.310 1.00 56.56 79 GLY A N 1
ATOM 593 C CA . GLY A 1 79 ? -9.366 -19.188 -22.975 1.00 56.56 79 GLY A CA 1
ATOM 594 C C . GLY A 1 79 ? -10.226 -19.723 -24.124 1.00 56.56 79 GLY A C 1
ATOM 595 O O . GLY A 1 79 ? -10.748 -18.995 -24.962 1.00 56.56 79 GLY A O 1
ATOM 596 N N . THR A 1 80 ? -10.361 -21.041 -24.174 1.00 56.44 80 THR A N 1
ATOM 597 C CA . THR A 1 80 ? -11.396 -21.692 -24.975 1.00 56.44 80 THR A CA 1
ATOM 598 C C . THR A 1 80 ? -12.753 -21.133 -24.544 1.00 56.44 80 THR A C 1
ATOM 600 O O . THR A 1 80 ? -13.067 -21.177 -23.354 1.00 56.44 80 THR A O 1
ATOM 603 N N . GLU A 1 81 ? -13.543 -20.601 -25.480 1.00 54.78 81 GLU A N 1
ATOM 604 C CA . GLU A 1 81 ? -14.961 -20.325 -25.241 1.00 54.78 81 GLU A CA 1
ATOM 605 C C . GLU A 1 81 ? -15.627 -21.642 -24.820 1.00 54.78 81 GLU A C 1
ATOM 607 O O . GLU A 1 81 ? -15.814 -22.552 -25.627 1.00 54.78 81 GLU A O 1
ATOM 612 N N . VAL A 1 82 ? -15.912 -21.783 -23.524 1.00 59.06 82 VAL A N 1
ATOM 613 C CA . VAL A 1 82 ? -16.738 -22.875 -23.012 1.00 59.06 82 VAL A CA 1
ATOM 614 C C . VAL A 1 82 ? -18.174 -22.507 -23.368 1.00 59.06 82 VAL A C 1
AT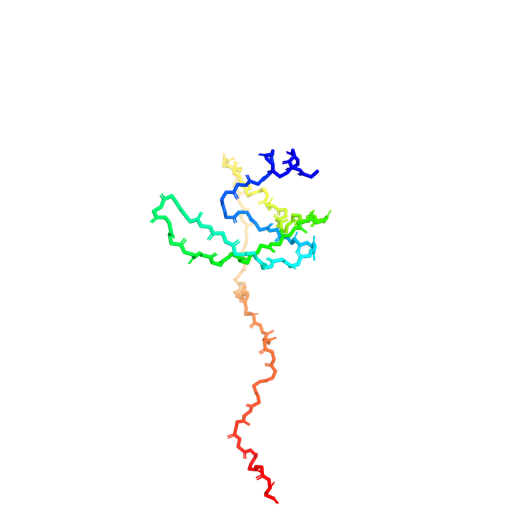OM 616 O O . VAL A 1 82 ? -18.767 -21.627 -22.744 1.00 59.06 82 VAL A O 1
ATOM 619 N N . PHE A 1 83 ? -18.700 -23.123 -24.425 1.00 50.03 83 PHE A N 1
ATOM 620 C CA . PHE A 1 83 ? -20.096 -22.976 -24.827 1.00 50.03 83 PHE A CA 1
ATOM 621 C C . PHE A 1 83 ? -21.020 -23.437 -23.681 1.00 50.03 83 PHE A C 1
ATOM 623 O O . PHE A 1 83 ? -20.808 -24.525 -23.142 1.00 50.03 83 PHE A O 1
ATOM 630 N N . PRO A 1 84 ? -22.035 -22.649 -23.288 1.00 60.75 84 PRO A N 1
ATOM 631 C CA . PRO A 1 84 ? -22.923 -22.992 -22.184 1.00 60.75 84 PRO A CA 1
ATOM 632 C C . PRO A 1 84 ? -24.085 -23.865 -22.677 1.00 60.75 84 PRO A C 1
ATOM 634 O O . PRO A 1 84 ? -25.206 -23.387 -22.750 1.00 60.75 84 PRO A O 1
ATOM 637 N N . GLU A 1 85 ? -23.839 -25.120 -23.054 1.00 56.28 85 GLU A N 1
ATOM 638 C CA . GLU A 1 85 ? -24.919 -26.014 -23.532 1.00 56.28 85 GLU A CA 1
ATOM 639 C C . GLU A 1 85 ? -24.775 -27.476 -23.061 1.00 56.28 85 GLU A C 1
ATOM 641 O O . GLU A 1 85 ? -25.433 -28.361 -23.598 1.00 56.28 85 GLU A O 1
ATOM 646 N N . GLU A 1 86 ? -23.959 -27.768 -22.041 1.00 60.47 86 GLU A N 1
ATOM 647 C CA . GLU A 1 86 ? -23.988 -29.090 -21.395 1.00 60.47 86 GLU A CA 1
ATOM 648 C C . GLU A 1 86 ? -24.699 -28.993 -20.039 1.00 60.47 86 GLU A C 1
ATOM 650 O O . GLU A 1 86 ? -24.144 -28.574 -19.022 1.00 60.47 86 GLU A O 1
ATOM 655 N N . GLU A 1 87 ? -25.992 -29.309 -20.095 1.00 65.38 87 GLU A N 1
ATOM 656 C CA . GLU A 1 87 ? -26.934 -29.507 -18.996 1.00 65.38 87 GLU A CA 1
ATOM 657 C C . GLU A 1 87 ? -26.284 -30.263 -17.825 1.00 65.38 87 GLU A C 1
ATOM 659 O O . GLU A 1 87 ? -25.826 -31.396 -17.966 1.00 65.38 87 GLU A O 1
ATOM 664 N N . ILE A 1 88 ? -26.225 -29.619 -16.657 1.00 65.56 88 ILE A N 1
ATOM 665 C CA . ILE A 1 88 ? -25.686 -30.206 -15.426 1.00 65.56 88 ILE A CA 1
ATOM 666 C C . ILE A 1 88 ? -26.694 -31.262 -14.937 1.00 65.56 88 ILE A C 1
ATOM 668 O O . ILE A 1 88 ? -27.818 -30.877 -14.602 1.00 65.56 88 ILE A O 1
ATOM 672 N N . PRO A 1 89 ? -26.352 -32.563 -14.860 1.00 73.06 89 PRO A N 1
ATOM 673 C CA . PRO A 1 8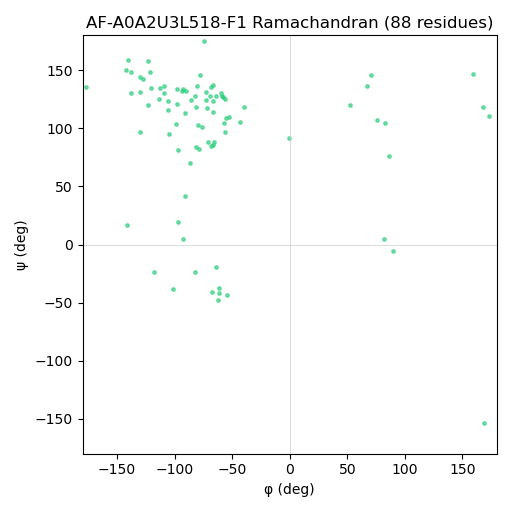9 ? -27.271 -33.556 -14.313 1.00 73.06 89 PRO A CA 1
ATOM 674 C C . PRO A 1 89 ? -27.503 -33.306 -12.815 1.00 73.06 89 PRO A C 1
ATOM 676 O O . PRO A 1 89 ? -26.553 -33.015 -12.084 1.00 73.06 89 PRO A O 1
ATOM 679 N N . PHE A 1 90 ? -28.764 -33.411 -12.387 1.00 63.75 90 PHE A N 1
ATOM 680 C CA . PHE A 1 90 ? -29.214 -33.318 -10.990 1.00 63.75 90 PHE A CA 1
ATOM 681 C C . PHE A 1 90 ? -28.759 -34.500 -10.125 1.00 63.75 90 PHE A C 1
ATOM 683 O O . PHE A 1 90 ? -28.729 -35.644 -10.637 1.00 63.75 90 PHE A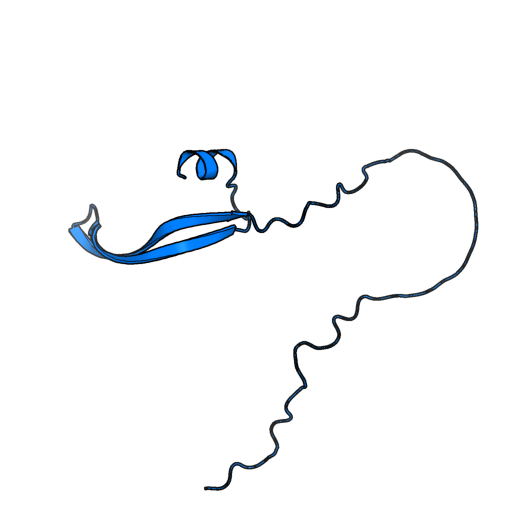 O 1
#

pLDDT: mean 73.42, std 20.82, range [38.88, 97.25]

Mean predicted aligned error: 18.08 Å

Foldseek 3Di:
DVVVCVVPDDPPFDKDFDADWDWDWDADPVRDIDIDIDGDGPDMGGPDDPPPPPDPPDDDDDDDDDDDDPDDPDPPDPDDPPDPDDDDDD

Radius of gyration: 25.57 Å; Cα contacts (8 Å, |Δi|>4): 64; chains: 1; bounding box: 45×49×68 Å